Protein AF-A0A1Q4YK91-F1 (afdb_monomer_lite)

Sequence (167 aa):
MMSTATQVARPQVQPAEEFTHRPLYDVPNDYQQAARVFTVAVAGPGRAEGDPVEWFTVAEHNSARAWAKVLAWYMVETETVDAIVIGSRSFEGAPGKGLGFVHDLRAEYARQKALDDLADQAAELVDTFHADTTDLADQSQEHAAALADASYSAWPLVLQAAANDGS

Foldseek 3Di:
DDDDDDDDDDDPDDPDPPPPPDFPDPDVPLVPDFWFKKKWWKDFDCVVVVDDIAIEIETGSGDVCVQVVVLVVVCVVVVHPGMDIPPVPMDTDDDDPPDDDYHYCHLVVVLVVLLVVLVVVLVVLVVVLCVQCVPPDCPDPSNVVSVVVSCVVNVVSVVSNVVSVPD

Radius of gyration: 24.78 Å; chains: 1; bounding box: 55×62×66 Å

Structure (mmCIF, N/CA/C/O backbone):
data_AF-A0A1Q4YK91-F1
#
_entry.id   AF-A0A1Q4YK91-F1
#
loop_
_atom_site.group_PDB
_atom_site.id
_atom_site.type_symbol
_atom_site.label_atom_id
_atom_site.label_alt_id
_atom_site.label_comp_id
_atom_site.label_asym_id
_atom_site.label_entity_id
_atom_site.label_seq_id
_atom_site.pdbx_PDB_ins_code
_atom_site.Cartn_x
_atom_site.Cartn_y
_atom_site.Cartn_z
_atom_site.occupancy
_atom_site.B_iso_or_equiv
_atom_site.auth_seq_id
_atom_site.auth_comp_id
_atom_site.auth_asym_id
_atom_site.auth_atom_id
_atom_site.pdbx_PDB_model_num
ATOM 1 N N . MET A 1 1 ? 34.192 44.151 27.546 1.00 43.31 1 MET A N 1
ATOM 2 C CA . MET A 1 1 ? 33.173 43.464 28.367 1.00 43.31 1 MET A CA 1
ATOM 3 C C . MET A 1 1 ? 32.410 42.529 27.442 1.00 43.31 1 MET A C 1
ATOM 5 O O . MET A 1 1 ? 31.623 43.015 26.645 1.00 43.31 1 MET A O 1
ATOM 9 N N . MET A 1 2 ? 32.734 41.233 27.438 1.00 39.53 2 MET A N 1
ATOM 10 C CA . MET A 1 2 ? 32.056 40.249 26.586 1.00 39.53 2 MET A CA 1
ATOM 11 C C . MET A 1 2 ? 30.898 39.619 27.360 1.00 39.53 2 MET A C 1
ATOM 13 O O . MET A 1 2 ? 31.092 39.112 28.460 1.00 39.53 2 MET A O 1
ATOM 17 N N . SER A 1 3 ? 29.701 39.727 26.786 1.00 49.09 3 SER A N 1
ATOM 18 C CA . SER A 1 3 ? 28.447 39.198 27.312 1.00 49.09 3 SER A CA 1
ATOM 19 C C . SER A 1 3 ? 28.324 37.723 26.923 1.00 49.09 3 SER A C 1
ATOM 21 O O . SER A 1 3 ? 28.360 37.388 25.741 1.00 49.09 3 SER A O 1
ATOM 23 N N . THR A 1 4 ? 28.234 36.838 27.911 1.00 48.62 4 THR A N 1
ATOM 24 C CA . THR A 1 4 ? 27.983 35.407 27.721 1.00 48.62 4 THR A CA 1
ATOM 25 C C . THR A 1 4 ? 26.482 35.169 27.593 1.00 48.62 4 THR A C 1
ATOM 27 O O . THR A 1 4 ? 25.731 35.329 28.552 1.00 48.62 4 THR A O 1
ATOM 30 N N . ALA A 1 5 ? 26.042 34.780 26.396 1.00 51.38 5 ALA A N 1
ATOM 31 C CA . ALA A 1 5 ? 24.680 34.325 26.156 1.00 51.38 5 ALA A CA 1
ATOM 32 C C . ALA A 1 5 ? 24.427 33.011 26.913 1.00 51.38 5 ALA A C 1
ATOM 34 O O . ALA A 1 5 ? 25.135 32.022 26.723 1.00 51.38 5 ALA A O 1
ATOM 35 N N . THR A 1 6 ? 23.417 33.002 27.780 1.00 54.66 6 THR A N 1
ATOM 36 C CA . THR A 1 6 ? 22.939 31.799 28.464 1.00 54.66 6 THR A CA 1
ATOM 37 C C . THR A 1 6 ? 22.242 30.896 27.449 1.00 54.66 6 THR A C 1
ATOM 39 O O . THR A 1 6 ? 21.162 31.214 26.955 1.00 54.66 6 THR A O 1
ATOM 42 N N . GLN A 1 7 ? 22.868 29.769 27.117 1.00 49.72 7 GLN A N 1
ATOM 43 C CA . GLN A 1 7 ? 22.272 28.735 26.281 1.00 49.72 7 GLN A CA 1
ATOM 44 C C . GLN A 1 7 ? 21.155 28.040 27.073 1.00 49.72 7 GLN A C 1
ATOM 46 O O . GLN A 1 7 ? 21.416 27.326 28.039 1.00 49.72 7 GLN A O 1
ATOM 51 N N . VAL A 1 8 ? 19.903 28.274 26.681 1.00 48.88 8 VAL A N 1
ATOM 52 C CA . VAL A 1 8 ? 18.739 27.578 27.241 1.00 48.88 8 VAL A CA 1
ATOM 53 C C . VAL A 1 8 ? 18.781 26.129 26.753 1.00 48.88 8 VAL A C 1
ATOM 55 O O . VAL A 1 8 ? 18.693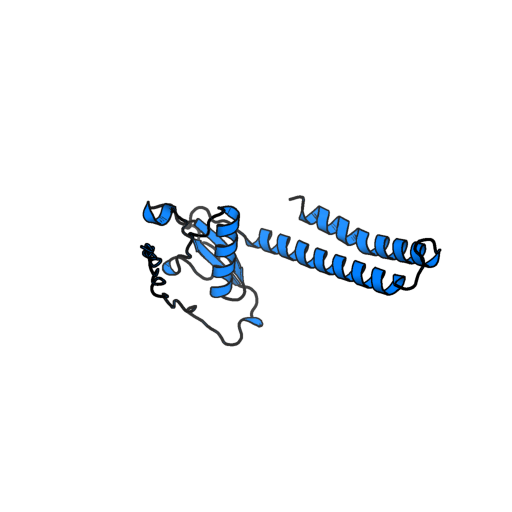 25.867 25.552 1.00 48.88 8 VAL A O 1
ATOM 58 N N . ALA A 1 9 ? 18.971 25.185 27.674 1.00 48.69 9 ALA A N 1
ATOM 59 C CA . ALA A 1 9 ? 18.934 23.760 27.367 1.00 48.69 9 ALA A CA 1
ATOM 60 C C . ALA A 1 9 ? 17.526 23.368 26.886 1.00 48.69 9 ALA A C 1
ATOM 62 O O . ALA A 1 9 ? 16.530 23.731 27.514 1.00 48.69 9 ALA A O 1
ATOM 63 N N . ARG A 1 10 ? 17.436 22.634 25.767 1.00 42.47 10 ARG A N 1
ATOM 64 C CA . ARG A 1 10 ? 16.159 22.076 25.295 1.00 42.47 10 ARG A CA 1
ATOM 65 C C . ARG A 1 10 ? 15.603 21.129 26.367 1.00 42.47 10 ARG A C 1
ATOM 67 O O . ARG A 1 10 ? 16.383 20.335 26.898 1.00 42.47 10 ARG A O 1
ATOM 74 N N . PRO A 1 11 ? 14.297 21.175 26.676 1.00 47.03 11 PRO A N 1
ATOM 75 C CA . PRO A 1 11 ? 13.694 20.215 27.588 1.00 47.03 11 PRO A CA 1
ATOM 76 C C . PRO A 1 11 ? 13.898 18.803 27.032 1.00 47.03 11 PRO A C 1
ATOM 78 O O . PRO A 1 11 ? 13.542 18.518 25.888 1.00 47.03 11 PRO A O 1
ATOM 81 N N . GLN A 1 12 ? 14.520 17.935 27.830 1.00 50.06 12 GLN A N 1
ATOM 82 C CA . GLN A 1 12 ? 14.598 16.514 27.521 1.00 50.06 12 GLN A CA 1
ATOM 83 C C . GLN A 1 12 ? 13.190 15.938 27.656 1.00 50.06 12 GLN A C 1
ATOM 85 O O . GLN A 1 12 ? 12.685 15.768 28.764 1.00 50.06 12 GLN A O 1
ATOM 90 N N . VAL A 1 13 ? 12.545 15.681 26.522 1.00 52.38 13 VAL A N 1
ATOM 91 C CA . VAL A 1 13 ? 11.329 14.872 26.476 1.00 52.38 13 VAL A CA 1
ATOM 92 C C . VAL A 1 13 ? 11.758 13.455 26.841 1.00 52.38 13 VAL A C 1
ATOM 94 O O . VAL A 1 13 ? 12.461 12.807 26.068 1.00 52.38 13 VAL A O 1
ATOM 97 N N . GLN A 1 14 ? 11.408 12.997 28.045 1.00 40.56 14 GLN A N 1
ATOM 98 C CA . GLN A 1 14 ? 11.493 11.572 28.351 1.00 40.56 14 GLN A CA 1
ATOM 99 C C . GLN A 1 14 ? 10.545 10.858 27.382 1.00 40.56 14 GLN A C 1
ATOM 101 O O . GLN A 1 14 ? 9.366 11.223 27.342 1.00 40.56 14 GLN A O 1
ATOM 106 N N . PRO A 1 15 ? 11.025 9.899 26.569 1.00 43.44 15 PRO A N 1
ATOM 107 C CA . PRO A 1 15 ? 10.115 9.064 25.804 1.00 43.44 15 PRO A CA 1
ATOM 108 C C . PRO A 1 15 ? 9.167 8.393 26.799 1.00 43.44 15 PRO A C 1
ATOM 110 O O . PRO A 1 15 ? 9.612 7.900 27.839 1.00 43.44 15 PRO A O 1
ATOM 113 N N . ALA A 1 16 ? 7.864 8.454 26.514 1.00 51.91 16 ALA A N 1
ATOM 114 C CA . ALA A 1 16 ? 6.856 7.766 27.308 1.00 51.91 16 ALA A CA 1
ATOM 115 C C . ALA A 1 16 ? 7.288 6.307 27.497 1.00 51.91 16 ALA A C 1
ATOM 117 O O . ALA A 1 16 ? 7.809 5.710 26.552 1.00 51.91 16 ALA A O 1
ATOM 118 N N . GLU A 1 17 ? 7.116 5.774 28.712 1.00 43.59 17 GLU A N 1
ATOM 119 C CA . GLU A 1 17 ? 7.431 4.381 29.026 1.00 43.59 17 GLU A CA 1
ATOM 120 C C . GLU A 1 17 ? 6.912 3.485 27.904 1.00 43.59 17 GLU A C 1
ATOM 122 O O . GLU A 1 17 ? 5.720 3.468 27.589 1.00 43.59 17 GLU A O 1
ATOM 127 N N . GLU A 1 18 ? 7.850 2.804 27.253 1.00 45.22 18 GLU A N 1
ATOM 128 C CA . GLU A 1 18 ? 7.591 1.908 26.146 1.00 45.22 18 GLU A CA 1
ATOM 129 C C . GLU A 1 18 ? 6.756 0.755 26.709 1.00 45.22 18 GLU A C 1
ATOM 131 O O . GLU A 1 18 ? 7.277 -0.199 27.294 1.00 45.22 18 GLU A O 1
ATOM 136 N N . PHE A 1 19 ? 5.429 0.876 26.613 1.00 43.56 19 PHE A N 1
ATOM 137 C CA . PHE A 1 19 ? 4.521 -0.228 26.864 1.00 43.56 19 PHE A CA 1
ATOM 138 C C . PHE A 1 19 ? 4.881 -1.304 25.848 1.00 43.56 19 PHE A C 1
ATOM 140 O O . PHE A 1 19 ? 4.448 -1.285 24.696 1.00 43.56 19 PHE A O 1
ATOM 147 N N . THR A 1 20 ? 5.727 -2.230 26.287 1.00 43.78 20 THR A N 1
ATOM 148 C CA . THR A 1 20 ? 6.176 -3.412 25.560 1.00 43.78 20 THR A CA 1
ATOM 149 C C . THR A 1 20 ? 5.010 -4.388 25.450 1.00 43.78 20 THR A C 1
ATOM 151 O O . THR A 1 20 ? 5.036 -5.511 25.947 1.00 43.78 20 THR A O 1
ATOM 154 N N . HIS A 1 21 ? 3.952 -3.969 24.760 1.00 47.22 21 HIS A N 1
ATOM 155 C CA . HIS A 1 21 ? 2.945 -4.851 24.202 1.00 47.22 21 HIS A CA 1
ATOM 156 C C . HIS A 1 21 ? 3.585 -5.572 23.019 1.00 47.22 21 HIS A C 1
ATOM 158 O O . HIS A 1 21 ? 3.277 -5.310 21.857 1.00 47.22 21 HIS A O 1
ATOM 164 N N . ARG A 1 22 ? 4.520 -6.483 23.321 1.00 45.75 22 ARG A N 1
ATOM 165 C CA . ARG A 1 22 ? 4.892 -7.514 22.359 1.00 45.75 22 ARG A CA 1
ATOM 166 C C . ARG A 1 22 ? 3.590 -8.184 21.905 1.00 45.75 22 ARG A C 1
ATOM 168 O O . ARG A 1 22 ? 2.737 -8.445 22.762 1.00 45.75 22 ARG A O 1
ATOM 175 N N . PRO A 1 23 ? 3.409 -8.433 20.598 1.00 52.16 23 PRO A N 1
ATOM 176 C CA . PRO A 1 23 ? 2.288 -9.223 20.115 1.00 52.16 23 PRO A CA 1
ATOM 177 C C . PRO A 1 23 ? 2.158 -10.485 20.970 1.00 52.16 23 PRO A C 1
ATOM 179 O O . PRO A 1 23 ? 3.165 -11.123 21.277 1.00 52.16 23 PRO A O 1
ATOM 182 N N . LEU A 1 24 ? 0.932 -10.828 21.379 1.00 54.19 24 LEU A N 1
ATOM 183 C CA . LEU A 1 24 ? 0.671 -11.954 22.289 1.00 54.19 24 LEU A CA 1
ATOM 184 C C . LEU A 1 24 ? 1.214 -13.293 21.743 1.00 54.19 24 LEU A C 1
ATOM 186 O O . LEU A 1 24 ? 1.405 -14.241 22.502 1.00 54.19 24 LEU A O 1
ATOM 190 N N . TYR A 1 25 ? 1.495 -13.345 20.439 1.00 49.25 25 TYR A N 1
ATOM 191 C CA . TYR A 1 25 ? 2.122 -14.457 19.747 1.00 49.25 25 TYR A CA 1
ATOM 192 C C . TYR A 1 25 ? 3.216 -13.919 18.820 1.00 49.25 25 TYR A C 1
ATOM 194 O O . TYR A 1 25 ? 2.919 -13.298 17.805 1.00 49.25 25 TYR A O 1
ATOM 202 N N . ASP A 1 26 ? 4.475 -14.154 19.181 1.00 50.00 26 ASP A N 1
ATOM 203 C CA . ASP A 1 26 ? 5.616 -14.035 18.271 1.00 50.00 26 ASP A CA 1
ATOM 204 C C . ASP A 1 26 ? 5.980 -15.466 17.862 1.00 50.00 26 ASP A C 1
ATOM 206 O O . ASP A 1 26 ? 6.753 -16.159 18.533 1.00 50.00 26 ASP A O 1
ATOM 210 N N . VAL A 1 27 ? 5.264 -15.995 16.863 1.00 56.28 27 VAL A N 1
ATOM 211 C CA . VAL A 1 27 ? 5.474 -17.374 16.413 1.00 56.28 27 VAL A CA 1
ATOM 212 C C . VAL A 1 27 ? 6.682 -17.361 15.471 1.00 56.28 27 VAL A C 1
ATOM 214 O O . VAL A 1 27 ? 6.659 -16.606 14.499 1.00 56.28 27 VAL A O 1
ATOM 217 N N . PRO A 1 28 ? 7.714 -18.204 15.677 1.00 54.12 28 PRO A N 1
ATOM 218 C CA . PRO A 1 28 ? 9.003 -18.108 14.973 1.00 54.12 28 PRO A CA 1
ATOM 219 C C . PRO A 1 28 ? 8.975 -18.196 13.433 1.00 54.12 28 PRO A C 1
ATOM 221 O O . PRO A 1 28 ? 10.026 -18.114 12.811 1.00 54.12 28 PRO A O 1
ATOM 224 N N . ASN A 1 29 ? 7.807 -18.393 12.810 1.00 54.22 29 ASN A N 1
ATOM 225 C CA . ASN A 1 29 ? 7.633 -18.651 11.379 1.00 54.22 29 ASN A CA 1
ATOM 226 C C . ASN A 1 29 ? 6.454 -17.886 10.739 1.00 54.22 29 ASN A C 1
ATOM 228 O O . ASN A 1 29 ? 5.885 -18.350 9.751 1.00 54.22 29 ASN A O 1
ATOM 232 N N . ASP A 1 30 ? 6.071 -16.714 11.25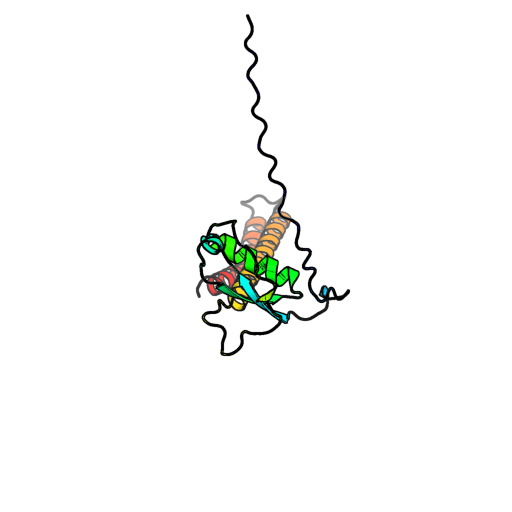5 1.00 52.69 30 ASP A N 1
ATOM 233 C CA . ASP A 1 30 ? 4.943 -15.939 10.695 1.00 52.69 30 ASP A CA 1
ATOM 234 C C . ASP A 1 30 ? 5.114 -15.551 9.211 1.00 52.69 30 ASP A C 1
ATOM 236 O O . ASP A 1 30 ? 4.124 -15.395 8.501 1.00 52.69 30 ASP A O 1
ATOM 240 N N . TYR A 1 31 ? 6.347 -15.477 8.696 1.00 49.56 31 TYR A N 1
ATOM 241 C CA . TYR A 1 31 ? 6.621 -15.184 7.280 1.00 49.56 31 TYR A CA 1
ATOM 242 C C . TYR A 1 31 ? 6.106 -16.251 6.300 1.00 49.56 31 TYR A C 1
ATOM 244 O O . TYR A 1 31 ? 5.890 -15.940 5.133 1.00 49.56 31 TYR A O 1
ATOM 252 N N . GLN A 1 32 ? 5.914 -17.498 6.748 1.00 52.44 32 GLN A N 1
ATOM 253 C CA . GLN A 1 32 ? 5.348 -18.576 5.923 1.00 52.44 32 GLN A CA 1
ATOM 254 C C . GLN A 1 32 ? 3.835 -18.747 6.122 1.00 52.44 32 GLN A C 1
ATOM 256 O O . GLN A 1 32 ? 3.216 -19.581 5.461 1.00 52.44 32 GLN A O 1
ATOM 261 N N . GLN A 1 33 ? 3.229 -17.992 7.041 1.00 65.69 33 GLN A N 1
ATOM 262 C CA . GLN A 1 33 ? 1.802 -18.092 7.321 1.00 65.69 33 GLN A CA 1
ATOM 263 C C . GLN A 1 33 ? 1.012 -17.218 6.350 1.00 65.69 33 GLN A C 1
ATOM 265 O O . GLN A 1 33 ? 1.439 -16.122 5.991 1.00 65.69 33 GLN A O 1
ATOM 270 N N . ALA A 1 34 ? -0.154 -17.703 5.920 1.00 79.38 34 ALA A N 1
ATOM 271 C CA . ALA A 1 34 ? -1.071 -16.914 5.107 1.00 79.38 34 ALA A CA 1
ATOM 272 C C . ALA A 1 34 ? -1.449 -15.611 5.834 1.00 79.38 34 ALA A C 1
ATOM 274 O O . ALA A 1 34 ? -1.537 -15.584 7.065 1.00 79.38 34 ALA A O 1
ATOM 275 N N . ALA A 1 35 ? -1.686 -14.540 5.072 1.00 87.56 35 ALA A N 1
ATOM 276 C CA . ALA A 1 35 ? -2.187 -13.295 5.640 1.00 87.56 35 ALA A CA 1
ATOM 277 C C . ALA A 1 35 ? -3.522 -13.549 6.362 1.00 87.56 35 ALA A C 1
ATOM 279 O O . ALA A 1 35 ? -4.428 -14.197 5.832 1.00 87.56 35 ALA A O 1
ATOM 280 N N . ARG A 1 36 ? -3.626 -13.038 7.585 1.00 91.44 36 ARG A N 1
ATOM 281 C CA . ARG A 1 36 ? -4.792 -13.120 8.463 1.00 91.44 36 ARG A CA 1
ATOM 282 C C . ARG A 1 36 ? -5.444 -11.751 8.558 1.00 91.44 36 ARG A C 1
ATOM 284 O O . ARG A 1 36 ? -4.792 -10.725 8.378 1.00 91.44 36 ARG A O 1
ATOM 291 N N . VAL A 1 37 ? -6.745 -11.733 8.821 1.00 94.56 37 VAL A N 1
ATOM 292 C CA . VAL A 1 37 ? -7.483 -10.480 9.004 1.00 94.56 37 VAL A CA 1
ATOM 293 C C . VAL A 1 37 ? -7.250 -9.974 10.421 1.00 94.56 37 VAL A C 1
ATOM 295 O O . VAL A 1 37 ? -7.352 -10.745 11.369 1.00 94.56 37 VAL A O 1
ATOM 298 N N . PHE A 1 38 ? -6.990 -8.681 10.565 1.00 95.12 38 PHE A N 1
ATOM 299 C CA . PHE A 1 38 ? -6.888 -7.988 11.841 1.00 95.12 38 PHE A CA 1
ATOM 300 C C . PHE A 1 38 ? -7.839 -6.800 11.855 1.00 95.12 38 PHE A C 1
ATOM 302 O O . PHE A 1 38 ? -7.933 -6.067 10.870 1.00 95.12 38 PHE A O 1
ATOM 309 N N . THR A 1 39 ? -8.494 -6.598 12.993 1.00 96.38 39 THR A N 1
ATOM 310 C CA . THR A 1 39 ? -9.249 -5.387 13.301 1.00 96.38 39 THR A CA 1
ATOM 311 C C . THR A 1 39 ? -8.428 -4.552 14.279 1.00 96.38 39 THR A C 1
ATOM 313 O O . THR A 1 39 ? -8.103 -5.004 15.380 1.00 96.38 39 THR A O 1
ATOM 316 N N . VAL A 1 40 ? -8.065 -3.338 13.877 1.00 95.94 40 VAL A N 1
ATOM 317 C CA . VAL A 1 40 ? -7.171 -2.443 14.616 1.00 95.94 40 VAL A CA 1
ATOM 318 C C . VAL A 1 40 ? -7.928 -1.184 15.015 1.00 95.94 40 VAL A C 1
ATOM 320 O O . VAL A 1 40 ? -8.599 -0.566 14.193 1.00 95.94 40 VAL A O 1
ATOM 323 N N . ALA A 1 41 ? -7.816 -0.816 16.286 1.00 94.81 41 ALA A N 1
ATOM 324 C CA . ALA A 1 41 ? -8.381 0.403 16.848 1.00 94.81 41 ALA A CA 1
ATOM 325 C C . ALA A 1 41 ? -7.313 1.498 16.903 1.00 94.81 41 ALA A C 1
ATOM 327 O O . ALA A 1 41 ? -6.260 1.275 17.505 1.00 94.81 41 ALA A O 1
ATOM 328 N N . VAL A 1 42 ? -7.593 2.678 16.356 1.00 94.44 42 VAL A N 1
ATOM 329 C CA . VAL A 1 42 ? -6.699 3.845 16.402 1.00 94.44 42 VAL A CA 1
ATOM 330 C C . VAL A 1 42 ? -7.400 5.017 17.075 1.00 94.44 42 VAL A C 1
ATOM 332 O O . VAL A 1 42 ? -8.604 5.212 16.920 1.00 94.44 42 VAL A O 1
ATOM 335 N N . ALA A 1 43 ? -6.641 5.789 17.847 1.00 93.38 43 ALA A N 1
ATOM 336 C CA . ALA A 1 43 ? -7.074 7.079 18.362 1.00 93.38 43 ALA A CA 1
ATOM 337 C C . ALA A 1 43 ? -6.067 8.165 17.978 1.00 93.38 43 ALA A C 1
ATOM 339 O O . ALA A 1 43 ? -4.864 8.001 18.198 1.00 93.38 43 ALA A O 1
ATOM 340 N N . GLY A 1 44 ? -6.580 9.257 17.415 1.00 89.88 44 GLY A N 1
ATOM 341 C CA . GLY A 1 44 ? -5.804 10.408 16.963 1.00 89.88 44 GLY A CA 1
ATOM 342 C C . GLY A 1 44 ? -5.537 11.461 18.051 1.00 89.88 44 GLY A C 1
ATOM 343 O O . GLY A 1 44 ? -5.567 11.156 19.253 1.00 89.88 44 GLY A O 1
ATOM 344 N N . PRO A 1 45 ? -5.286 12.722 17.654 1.00 86.31 45 PRO A N 1
ATOM 345 C CA . PRO A 1 45 ? -4.891 13.793 18.569 1.00 86.31 45 PRO A CA 1
ATOM 346 C C . PRO A 1 45 ? -5.957 14.155 19.608 1.00 86.31 45 PRO A C 1
ATOM 348 O O . PRO A 1 45 ? -5.643 14.334 20.785 1.00 86.31 45 PRO A O 1
ATOM 351 N N . GLY A 1 46 ? -7.237 14.174 19.228 1.00 83.12 46 GLY A N 1
ATOM 352 C CA . GLY A 1 46 ? -8.322 14.514 20.154 1.00 83.12 46 GLY A CA 1
ATOM 353 C C . GLY A 1 46 ? -8.683 13.400 21.140 1.00 83.12 46 GLY A C 1
ATOM 354 O O . GLY A 1 46 ? -9.639 13.521 21.902 1.00 83.12 46 GLY A O 1
ATOM 355 N N . ARG A 1 47 ? -7.885 12.324 21.230 1.00 80.50 47 ARG A N 1
ATOM 356 C CA . ARG A 1 47 ? -8.041 11.288 22.269 1.00 80.50 47 ARG A CA 1
ATOM 357 C C . ARG A 1 47 ? -8.013 11.856 23.693 1.00 80.50 47 ARG A C 1
ATOM 359 O O . ARG A 1 47 ? -8.631 11.284 24.585 1.00 80.50 47 ARG A O 1
ATOM 366 N N . ALA A 1 48 ? -7.308 12.972 23.907 1.00 74.62 48 ALA A N 1
ATOM 367 C CA . ALA A 1 48 ? -7.285 13.684 25.188 1.00 74.62 48 ALA A CA 1
ATOM 368 C C . ALA A 1 48 ? -8.630 14.363 25.511 1.00 74.62 48 ALA A C 1
ATOM 370 O O . ALA A 1 48 ? -8.952 14.572 26.679 1.00 74.62 48 ALA A O 1
ATOM 371 N N . GLU A 1 49 ? -9.417 14.666 24.481 1.00 80.25 49 GLU A N 1
ATOM 372 C CA . GLU A 1 49 ? -10.722 15.331 24.548 1.00 80.25 49 GLU A CA 1
ATOM 373 C C . GLU A 1 49 ? -11.889 14.330 24.453 1.00 80.25 49 GLU A C 1
ATOM 375 O O . GLU A 1 49 ? -13.053 14.707 24.570 1.00 80.25 49 GLU A O 1
ATOM 380 N N . GLY A 1 50 ? -11.576 13.035 24.326 1.00 75.19 50 GLY A N 1
ATOM 381 C CA . GLY A 1 50 ? -12.555 11.955 24.244 1.00 75.19 50 GLY A CA 1
ATOM 382 C C . GLY A 1 50 ? -12.992 11.605 22.822 1.00 75.19 50 GLY A C 1
ATOM 383 O O . GLY A 1 50 ? -14.037 10.966 22.679 1.00 75.19 50 GLY A O 1
ATOM 384 N N . ASP A 1 51 ? -12.218 11.990 21.799 1.00 74.31 51 ASP A N 1
ATOM 385 C CA . ASP A 1 51 ? -12.529 11.658 20.407 1.00 74.31 51 ASP A CA 1
ATOM 386 C C . ASP A 1 51 ? -12.758 10.156 20.194 1.00 74.31 51 ASP A C 1
ATOM 388 O O . ASP A 1 51 ? -12.148 9.306 20.864 1.00 74.31 51 ASP A O 1
ATOM 392 N N . PRO A 1 52 ? -13.664 9.811 19.261 1.00 78.81 52 PRO A N 1
ATOM 393 C CA . PRO A 1 52 ? -14.020 8.434 19.005 1.00 78.81 52 PRO A CA 1
ATOM 394 C C . PRO A 1 52 ? -12.828 7.646 18.461 1.00 78.81 52 PRO A C 1
ATOM 396 O O . PRO A 1 52 ? -12.008 8.127 17.688 1.00 78.81 52 PRO A O 1
ATOM 399 N N . VAL A 1 53 ? -12.773 6.383 18.871 1.00 89.12 53 VAL A N 1
ATOM 400 C CA . VAL A 1 53 ? -11.829 5.404 18.335 1.00 89.12 53 VAL A CA 1
ATOM 401 C C . VAL A 1 53 ? -12.289 4.993 16.948 1.00 89.12 53 VAL A C 1
ATOM 403 O O . VAL A 1 53 ? -13.426 4.539 16.787 1.00 89.12 53 VAL A O 1
ATOM 406 N N . GLU A 1 54 ? -11.385 5.095 15.987 1.00 93.06 54 GLU A N 1
ATOM 407 C CA . GLU A 1 54 ? -11.599 4.638 14.623 1.00 93.06 54 GLU A CA 1
ATOM 408 C C . GLU A 1 54 ? -11.116 3.198 14.469 1.00 93.06 54 GLU A C 1
ATOM 410 O O . GLU A 1 54 ? -10.162 2.752 15.114 1.00 93.06 54 GLU A O 1
ATOM 415 N N . TRP A 1 55 ? -11.820 2.444 13.634 1.00 94.88 55 TRP A N 1
ATOM 416 C CA . TRP A 1 55 ? -11.612 1.013 13.476 1.00 94.88 55 TRP A CA 1
ATOM 417 C C . TRP A 1 55 ? -11.229 0.704 12.044 1.00 94.88 55 TRP A C 1
ATOM 419 O O . TRP A 1 55 ? -11.923 1.109 11.118 1.00 94.88 55 TRP A O 1
ATOM 429 N N . PHE A 1 56 ? -10.175 -0.083 11.871 1.00 96.06 56 PHE A N 1
ATOM 430 C CA . PHE A 1 56 ? -9.641 -0.445 10.568 1.00 96.06 56 PHE A CA 1
ATOM 431 C C . PHE A 1 56 ? -9.530 -1.957 10.443 1.00 96.06 56 PHE A C 1
ATOM 433 O O . PHE A 1 56 ? -9.160 -2.641 11.396 1.00 96.06 56 PHE A O 1
ATOM 440 N N . THR A 1 57 ? -9.820 -2.486 9.259 1.00 96.69 57 THR A N 1
ATOM 441 C CA . THR A 1 57 ? -9.595 -3.893 8.920 1.00 96.69 57 THR A CA 1
ATOM 442 C C . THR A 1 57 ? -8.460 -3.999 7.914 1.00 96.69 57 THR A C 1
ATOM 444 O O . THR A 1 57 ? -8.477 -3.334 6.882 1.00 96.69 57 THR A O 1
ATOM 447 N N . VAL A 1 58 ? -7.479 -4.857 8.193 1.00 96.38 58 VAL A N 1
ATOM 448 C CA . VAL A 1 58 ? -6.325 -5.100 7.316 1.00 96.38 58 VAL A CA 1
ATOM 449 C C . VAL A 1 58 ? -6.002 -6.592 7.253 1.00 96.38 58 VAL A C 1
ATOM 451 O O . VAL A 1 58 ? -6.378 -7.352 8.144 1.00 96.38 58 VAL A O 1
ATOM 454 N N . ALA A 1 59 ? -5.328 -7.029 6.189 1.00 94.88 59 ALA A N 1
ATOM 455 C CA . ALA A 1 59 ? -4.790 -8.380 6.074 1.00 94.88 59 ALA A CA 1
ATOM 456 C C . ALA A 1 59 ? -3.267 -8.337 6.236 1.00 94.88 59 ALA A C 1
ATOM 458 O O . ALA A 1 59 ? -2.598 -7.649 5.468 1.00 94.88 59 ALA A O 1
ATOM 459 N N . GLU A 1 60 ? -2.733 -9.051 7.225 1.00 92.81 60 GLU A N 1
ATOM 460 C CA . GLU A 1 60 ? -1.300 -9.076 7.533 1.00 92.81 60 GLU A CA 1
ATOM 461 C C . GLU A 1 60 ? -0.850 -10.416 8.116 1.00 92.81 60 GLU A C 1
ATOM 463 O O . GLU A 1 60 ? -1.657 -11.277 8.455 1.00 92.81 60 GLU A O 1
ATOM 468 N N . HIS A 1 61 ? 0.460 -10.618 8.223 1.00 90.06 61 HIS A N 1
ATOM 469 C CA . HIS A 1 61 ? 1.010 -11.872 8.752 1.00 90.06 61 HIS A CA 1
ATOM 470 C C . HIS A 1 61 ? 1.013 -11.931 10.284 1.00 90.06 61 HIS A C 1
ATOM 472 O O . HIS A 1 61 ? 0.968 -13.026 10.842 1.00 90.06 61 HIS A O 1
ATOM 478 N N . ASN A 1 62 ? 1.050 -10.771 10.951 1.00 88.44 62 ASN A N 1
ATOM 479 C CA . ASN A 1 62 ? 1.054 -10.652 12.408 1.00 88.44 62 ASN A CA 1
ATOM 480 C C . ASN A 1 62 ? 0.509 -9.295 12.887 1.00 88.44 62 ASN A C 1
ATOM 482 O O . ASN A 1 62 ? 0.379 -8.346 12.108 1.00 88.44 62 ASN A O 1
ATOM 486 N N . SER A 1 63 ? 0.238 -9.194 14.192 1.00 92.12 63 SER A N 1
ATOM 487 C CA . SER A 1 63 ? -0.350 -7.995 14.799 1.00 92.12 63 SER A CA 1
ATOM 488 C C . SER A 1 63 ? 0.548 -6.764 14.694 1.00 92.12 63 SER A C 1
ATOM 490 O O . SER A 1 63 ? 0.044 -5.678 14.439 1.00 92.12 63 SER A O 1
ATOM 492 N N . ALA A 1 64 ? 1.868 -6.910 14.856 1.00 90.81 64 ALA A N 1
ATOM 493 C CA . ALA A 1 64 ? 2.795 -5.776 14.788 1.00 90.81 64 ALA A CA 1
ATOM 494 C C . ALA A 1 64 ? 2.764 -5.101 13.408 1.00 90.81 64 ALA A C 1
ATOM 496 O O . ALA A 1 64 ? 2.710 -3.876 13.315 1.00 90.81 64 ALA A O 1
ATOM 497 N N . ARG A 1 65 ? 2.728 -5.900 12.336 1.00 91.44 65 ARG A N 1
ATOM 498 C CA . ARG A 1 65 ? 2.576 -5.406 10.964 1.00 91.44 65 ARG A CA 1
ATOM 499 C C . ARG A 1 65 ? 1.208 -4.790 10.733 1.00 91.44 65 ARG A C 1
ATOM 501 O O . ARG A 1 65 ? 1.140 -3.703 10.172 1.00 91.44 65 ARG A O 1
ATOM 508 N N . ALA A 1 66 ? 0.141 -5.436 11.206 1.00 93.12 66 ALA A N 1
ATOM 509 C CA . ALA A 1 66 ? -1.211 -4.890 11.104 1.00 93.12 66 ALA A CA 1
ATOM 510 C C . ALA A 1 66 ? -1.311 -3.506 11.765 1.00 93.12 66 ALA A C 1
ATOM 512 O O . ALA A 1 66 ? -1.853 -2.574 11.176 1.00 93.12 66 ALA A O 1
ATOM 513 N N . TRP A 1 67 ? -0.741 -3.359 12.963 1.00 95.56 67 TRP A N 1
ATOM 514 C CA . TRP A 1 67 ? -0.719 -2.107 13.716 1.00 95.56 67 TRP A CA 1
ATOM 515 C C . TRP A 1 67 ? 0.094 -1.031 13.010 1.00 95.56 67 TRP A C 1
ATOM 517 O O . TRP A 1 67 ? -0.417 0.065 12.813 1.00 95.56 67 TRP A O 1
ATOM 527 N N . ALA A 1 68 ? 1.324 -1.343 12.593 1.00 93.38 68 ALA A N 1
ATOM 528 C CA . ALA A 1 68 ? 2.177 -0.393 11.885 1.00 93.38 68 ALA A CA 1
ATOM 529 C C . ALA A 1 68 ? 1.519 0.101 10.590 1.00 93.38 68 ALA A C 1
ATOM 531 O O . ALA A 1 68 ? 1.520 1.294 10.307 1.00 93.38 68 ALA A O 1
ATOM 532 N N . LYS A 1 69 ? 0.904 -0.815 9.838 1.00 93.94 69 LYS A N 1
ATOM 533 C CA . LYS A 1 69 ? 0.237 -0.532 8.568 1.00 93.94 69 LYS A CA 1
ATOM 534 C C . LYS A 1 69 ? -0.992 0.359 8.741 1.00 93.94 69 LYS A C 1
ATOM 536 O O . LYS A 1 69 ? -1.126 1.367 8.057 1.00 93.94 69 LYS A O 1
ATOM 541 N N . VAL A 1 70 ? -1.872 0.032 9.684 1.00 95.44 70 VAL A N 1
ATOM 542 C CA . VAL A 1 70 ? -3.048 0.866 9.979 1.00 95.44 70 VAL A CA 1
ATOM 543 C C . VAL A 1 70 ? -2.636 2.231 10.534 1.00 95.44 70 VAL A C 1
ATOM 545 O O . VAL A 1 70 ? -3.211 3.244 10.149 1.00 95.44 70 VAL A O 1
ATOM 548 N N . LEU A 1 71 ? -1.630 2.278 11.408 1.00 93.88 71 LEU A N 1
ATOM 549 C CA . LEU A 1 71 ? -1.160 3.533 11.982 1.00 93.88 71 LEU A CA 1
ATOM 550 C C . LEU A 1 71 ? -0.551 4.450 10.913 1.00 93.88 71 LEU A C 1
ATOM 552 O O . LEU A 1 71 ? -0.863 5.634 10.888 1.00 93.88 71 LEU A O 1
ATOM 556 N N . ALA A 1 72 ? 0.259 3.902 10.002 1.00 92.62 72 ALA A N 1
ATOM 557 C CA . ALA A 1 72 ? 0.815 4.651 8.878 1.00 92.62 72 ALA A CA 1
ATOM 558 C C . ALA A 1 72 ? -0.284 5.216 7.967 1.00 92.62 72 ALA A C 1
ATOM 560 O O . ALA A 1 72 ? -0.227 6.390 7.611 1.00 92.62 72 ALA A O 1
ATOM 561 N N . TRP A 1 73 ? -1.304 4.409 7.651 1.00 93.81 73 TRP A N 1
ATOM 562 C CA . TRP A 1 73 ? -2.474 4.863 6.895 1.00 93.81 73 TRP A CA 1
ATOM 563 C C . TRP A 1 73 ? -3.153 6.053 7.573 1.00 93.81 73 TRP A C 1
ATOM 565 O O . TRP A 1 73 ? -3.307 7.107 6.965 1.00 93.81 73 TRP A O 1
ATOM 575 N N . TYR A 1 74 ? -3.487 5.900 8.858 1.00 93.50 74 TYR A N 1
ATOM 576 C CA . TYR A 1 74 ? -4.159 6.935 9.636 1.00 93.50 74 TYR A CA 1
ATOM 577 C C . TYR A 1 74 ? -3.375 8.247 9.650 1.00 93.50 74 TYR A C 1
ATOM 579 O O . TYR A 1 74 ? -3.940 9.317 9.439 1.00 93.50 74 TYR A O 1
ATOM 587 N N . MET A 1 75 ? -2.062 8.165 9.882 1.00 93.31 75 MET A N 1
ATOM 588 C CA . MET A 1 75 ? -1.190 9.336 9.952 1.00 93.31 75 MET A CA 1
ATOM 589 C C . MET A 1 75 ? -1.120 10.094 8.623 1.00 93.31 75 MET A C 1
ATOM 591 O O . MET A 1 75 ? -1.079 11.323 8.626 1.00 93.31 75 MET A O 1
ATOM 595 N N . VAL A 1 76 ? -1.122 9.376 7.496 1.00 91.62 76 VAL A N 1
ATOM 596 C CA . VAL A 1 76 ? -1.149 9.985 6.160 1.00 91.62 76 VAL A CA 1
ATOM 597 C C . VAL A 1 76 ? -2.517 10.604 5.877 1.00 91.62 76 VAL A C 1
ATOM 599 O O . VAL A 1 76 ? -2.574 11.759 5.473 1.00 91.62 76 VAL A O 1
ATOM 602 N N . GLU A 1 77 ? -3.607 9.876 6.127 1.00 91.56 77 GLU A N 1
ATOM 603 C CA . GLU A 1 77 ? -4.975 10.335 5.841 1.00 91.56 77 GLU A CA 1
ATOM 604 C C . GLU A 1 77 ? -5.364 11.576 6.658 1.00 91.56 77 GLU A C 1
ATOM 606 O O . GLU A 1 77 ? -6.040 12.471 6.156 1.00 91.56 77 GLU A O 1
ATOM 611 N N . THR A 1 78 ? -4.917 11.649 7.912 1.00 89.12 78 THR A N 1
ATOM 612 C CA . THR A 1 78 ? -5.252 12.746 8.835 1.00 89.12 78 THR A CA 1
ATOM 613 C C . THR A 1 78 ? -4.151 13.800 8.963 1.00 89.12 78 THR A C 1
ATOM 615 O O . THR A 1 78 ? -4.275 14.719 9.773 1.00 89.12 78 THR A O 1
ATOM 618 N N . GLU A 1 79 ? -3.070 13.670 8.184 1.00 91.62 79 GLU A N 1
ATOM 619 C CA . GLU A 1 79 ? -1.896 14.555 8.192 1.00 91.62 79 GLU A CA 1
ATOM 620 C C . GLU A 1 79 ? -1.324 14.813 9.604 1.00 91.62 79 GLU A C 1
ATOM 622 O O . GLU A 1 79 ? -0.813 15.893 9.914 1.00 91.62 79 GLU A O 1
ATOM 627 N N . THR A 1 80 ? -1.394 13.814 10.490 1.00 89.19 80 THR A N 1
ATOM 628 C CA . THR A 1 80 ? -0.927 13.919 11.877 1.00 89.19 80 THR A CA 1
ATOM 629 C C . THR A 1 80 ? -0.017 12.767 12.262 1.00 89.19 80 THR A C 1
ATOM 631 O O . THR A 1 80 ? -0.232 11.622 11.889 1.00 89.19 80 THR A O 1
ATOM 634 N N . VAL A 1 81 ? 0.993 13.058 13.077 1.00 89.19 81 VAL A N 1
ATOM 635 C CA . VAL A 1 81 ? 1.852 12.038 13.703 1.00 89.19 81 VAL A CA 1
ATOM 636 C C . VAL A 1 81 ? 1.386 11.673 15.112 1.00 89.19 81 VAL A C 1
ATOM 638 O O . VAL A 1 81 ? 1.944 10.776 15.738 1.00 89.19 81 VAL A O 1
ATOM 641 N N . ASP A 1 82 ? 0.382 12.379 15.635 1.00 90.75 82 ASP A N 1
ATOM 642 C CA . ASP A 1 82 ? -0.132 12.166 16.983 1.00 90.75 82 ASP A CA 1
ATOM 643 C C . ASP A 1 82 ? -1.308 11.179 16.971 1.00 90.75 82 ASP A C 1
ATOM 645 O O . ASP A 1 82 ? -2.470 11.541 17.144 1.00 90.75 82 ASP A O 1
ATOM 649 N N . ALA A 1 83 ? -0.984 9.910 16.729 1.00 90.69 83 ALA A N 1
ATOM 650 C CA . ALA A 1 83 ? -1.933 8.805 16.703 1.00 90.69 83 ALA A CA 1
ATOM 651 C C . ALA A 1 83 ? -1.359 7.578 17.418 1.00 90.69 83 ALA A C 1
ATOM 653 O O . ALA A 1 83 ? -0.149 7.342 17.407 1.00 90.69 83 ALA A O 1
ATOM 654 N N . ILE A 1 84 ? -2.231 6.778 18.035 1.00 92.94 84 ILE A N 1
ATOM 655 C CA . ILE A 1 84 ? -1.846 5.547 18.734 1.00 92.94 84 ILE A CA 1
ATOM 656 C C . ILE A 1 84 ? -2.802 4.400 18.423 1.00 92.94 84 ILE A C 1
ATOM 658 O O . ILE A 1 84 ? -4.010 4.589 18.282 1.00 92.94 84 ILE A O 1
ATOM 662 N N . VAL A 1 85 ? -2.266 3.182 18.401 1.00 94.12 85 VAL A N 1
ATOM 663 C CA . VAL A 1 85 ? -3.078 1.964 18.372 1.00 94.12 85 VAL A CA 1
ATOM 664 C C . VAL A 1 85 ? -3.552 1.630 19.784 1.00 94.12 85 VAL A C 1
ATOM 666 O O . VAL A 1 85 ? -2.758 1.550 20.723 1.00 94.12 85 VAL A O 1
ATOM 669 N N . ILE A 1 86 ? -4.847 1.366 19.941 1.00 93.19 86 ILE A N 1
ATOM 670 C CA . ILE A 1 86 ? -5.420 0.883 21.197 1.00 93.19 86 ILE A CA 1
ATOM 671 C C . ILE A 1 86 ? -5.363 -0.644 21.197 1.00 93.19 86 ILE A C 1
ATOM 673 O O . ILE A 1 86 ? -6.292 -1.333 20.763 1.00 93.19 86 ILE A O 1
ATOM 677 N N . GLY A 1 87 ? -4.255 -1.185 21.708 1.00 90.00 87 GLY A N 1
ATOM 678 C CA . GLY A 1 87 ? -4.001 -2.628 21.733 1.00 90.00 87 GLY A CA 1
ATOM 679 C C . GLY A 1 87 ? -5.098 -3.434 22.439 1.00 90.00 87 GLY A C 1
ATOM 680 O O . GLY A 1 87 ? -5.498 -4.477 21.939 1.00 90.00 87 GLY A O 1
ATOM 681 N N . SER A 1 88 ? -5.666 -2.920 23.537 1.00 90.31 88 SER A N 1
ATOM 682 C CA . SER A 1 88 ? -6.748 -3.585 24.291 1.00 90.31 88 SER A CA 1
ATOM 683 C C . SER A 1 88 ? -8.076 -3.695 23.535 1.00 90.31 88 SER A C 1
ATOM 685 O O . SER A 1 88 ? -8.956 -4.451 23.942 1.00 90.31 88 SER A O 1
ATOM 687 N N . ARG A 1 89 ? -8.233 -2.927 22.455 1.00 90.62 89 ARG A N 1
ATOM 688 C CA . ARG A 1 89 ? -9.406 -2.941 21.580 1.00 90.62 89 ARG A CA 1
ATOM 689 C C . ARG A 1 89 ? -9.143 -3.653 20.258 1.00 90.62 89 ARG A C 1
ATOM 691 O O . ARG A 1 89 ? -10.097 -4.044 19.603 1.00 90.62 89 ARG A O 1
ATOM 698 N N . SER A 1 90 ? -7.880 -3.836 19.885 1.00 93.06 90 SER A N 1
ATOM 699 C CA . SER A 1 90 ? -7.474 -4.469 18.630 1.00 93.06 90 SER A CA 1
ATOM 700 C C . SER A 1 90 ? -7.443 -5.993 18.766 1.00 93.06 90 SER A C 1
ATOM 702 O O . SER A 1 90 ? -7.080 -6.517 19.817 1.00 93.06 90 SER A O 1
ATOM 704 N N . PHE A 1 91 ? -7.798 -6.720 17.707 1.00 93.50 91 PHE A N 1
ATOM 705 C CA . PHE A 1 91 ? -7.853 -8.184 17.724 1.00 93.50 91 PHE A CA 1
ATOM 706 C C . PHE A 1 91 ? -7.625 -8.803 16.338 1.00 93.50 91 PHE A C 1
ATOM 708 O O . PHE A 1 91 ? -7.820 -8.166 15.303 1.00 93.50 91 PHE A O 1
ATOM 715 N N . GLU A 1 92 ? -7.215 -10.072 16.321 1.00 94.25 92 GLU A N 1
ATOM 716 C CA . GLU A 1 92 ? -7.196 -10.896 15.109 1.00 94.25 92 GLU A CA 1
ATOM 717 C C . GLU A 1 92 ? -8.627 -11.334 14.762 1.00 94.25 92 GLU A C 1
ATOM 719 O O . GLU A 1 92 ? -9.357 -11.843 15.613 1.00 94.25 92 GLU A O 1
ATOM 724 N N . GLY A 1 93 ? -9.031 -11.127 13.512 1.00 91.62 93 GLY A N 1
ATOM 725 C CA . GLY A 1 93 ? -10.359 -11.427 12.989 1.00 91.62 93 GLY A CA 1
ATOM 726 C C . GLY A 1 93 ? -11.035 -10.229 12.323 1.00 91.62 93 GLY A C 1
ATOM 727 O O . GLY A 1 93 ? -10.601 -9.082 12.440 1.00 91.62 93 GLY A O 1
ATOM 728 N N . ALA A 1 94 ? -12.121 -10.517 11.605 1.00 90.50 94 ALA A N 1
ATOM 729 C CA . ALA A 1 94 ? -13.004 -9.503 11.036 1.00 90.50 94 ALA A CA 1
ATOM 730 C C . ALA A 1 94 ? -13.883 -8.859 12.128 1.00 90.50 94 ALA A C 1
ATOM 732 O O . ALA A 1 94 ? -14.201 -9.525 13.121 1.00 90.50 94 ALA A O 1
ATOM 733 N N . PRO A 1 95 ? -14.326 -7.602 11.949 1.00 89.75 95 PRO A N 1
ATOM 734 C CA . PRO A 1 95 ? -15.186 -6.937 12.919 1.00 89.75 95 PRO A CA 1
ATOM 735 C C . PRO A 1 95 ? -16.514 -7.689 13.094 1.00 89.75 95 PRO A C 1
ATOM 737 O O . PRO A 1 95 ? -17.162 -8.101 12.130 1.00 89.75 95 PRO A O 1
ATOM 740 N N . GLY A 1 96 ? -16.934 -7.878 14.348 1.00 84.69 96 GLY A N 1
ATOM 741 C CA . GLY A 1 96 ? -18.245 -8.444 14.670 1.00 84.69 96 GLY A CA 1
ATOM 742 C C . GLY A 1 96 ? -19.387 -7.441 14.451 1.00 84.69 96 GLY A C 1
ATOM 743 O O . GLY A 1 96 ? -19.158 -6.242 14.329 1.00 84.69 96 GLY A O 1
ATOM 744 N N . LYS A 1 97 ? -20.644 -7.913 14.505 1.00 76.56 97 LYS A N 1
ATOM 745 C CA . LYS A 1 97 ? -21.877 -7.116 14.276 1.00 76.56 97 LYS A CA 1
ATOM 746 C C . LYS A 1 97 ? -22.143 -5.966 15.276 1.00 76.56 97 LYS A C 1
ATOM 748 O O . LYS A 1 97 ? -23.215 -5.374 15.235 1.00 76.56 97 LYS A O 1
ATOM 753 N N . GLY A 1 98 ? -21.219 -5.682 16.192 1.00 76.62 98 GLY A N 1
ATOM 754 C CA . GLY A 1 98 ? -21.346 -4.642 17.219 1.00 76.62 98 GLY A CA 1
ATOM 755 C C . GLY A 1 98 ? -20.243 -3.585 17.193 1.00 76.62 98 GLY A C 1
ATOM 756 O O . GLY A 1 98 ? -20.332 -2.622 17.951 1.00 76.62 98 GLY A O 1
ATOM 757 N N . LEU A 1 99 ? -19.217 -3.743 16.348 1.00 77.88 99 LEU A N 1
ATOM 758 C CA . LEU A 1 99 ? -18.337 -2.622 16.032 1.00 77.88 99 LEU A CA 1
ATOM 759 C C . LEU A 1 99 ? -19.109 -1.672 15.114 1.00 77.88 99 LEU A C 1
ATOM 761 O O . LEU A 1 99 ? -19.845 -2.135 14.247 1.00 77.88 99 LEU A O 1
ATOM 765 N N . GLY A 1 100 ? -18.986 -0.367 15.357 1.00 77.62 100 GLY A N 1
ATOM 766 C CA . GLY A 1 100 ? -19.642 0.670 14.562 1.00 77.62 100 GLY A CA 1
ATOM 767 C C . GLY A 1 100 ? -19.079 0.754 13.142 1.00 77.62 100 GLY A C 1
ATOM 768 O O . GLY A 1 100 ? -18.930 -0.245 12.446 1.00 77.62 100 GLY A O 1
ATOM 769 N N . PHE A 1 101 ? -18.770 1.964 12.688 1.00 85.44 101 PHE A N 1
ATOM 770 C CA . PHE A 1 101 ? -18.119 2.136 11.394 1.00 85.44 101 PHE A CA 1
ATOM 771 C C . PHE A 1 101 ? -16.691 1.567 11.427 1.00 85.44 101 PHE A C 1
ATOM 773 O O . PHE A 1 101 ? -15.952 1.816 12.381 1.00 85.44 101 PHE A O 1
ATOM 780 N N . VAL A 1 102 ? -16.328 0.785 10.406 1.00 91.62 102 VAL A N 1
ATOM 781 C CA . VAL A 1 102 ? -14.999 0.181 10.252 1.00 91.62 102 VAL A CA 1
ATOM 782 C C . VAL A 1 102 ? -14.506 0.431 8.830 1.00 91.62 102 VAL A C 1
ATOM 784 O O . VAL A 1 102 ? -15.182 0.067 7.869 1.00 91.62 102 VAL A O 1
ATOM 787 N N . HIS A 1 103 ? -13.318 1.013 8.704 1.00 93.44 103 HIS A N 1
ATOM 788 C CA . HIS A 1 103 ? -12.632 1.248 7.440 1.00 93.44 103 HIS A CA 1
ATOM 789 C C . HIS A 1 103 ? -11.961 -0.050 6.980 1.00 93.44 103 HIS A C 1
ATOM 791 O O . HIS A 1 103 ? -11.090 -0.590 7.662 1.00 93.44 103 HIS A O 1
ATOM 797 N N . ASP A 1 104 ? -12.361 -0.588 5.833 1.00 94.00 104 ASP A N 1
ATOM 798 C CA . ASP A 1 104 ? -11.739 -1.790 5.277 1.00 94.00 104 ASP A CA 1
ATOM 799 C C . ASP A 1 104 ? -10.601 -1.419 4.324 1.00 94.00 104 ASP A C 1
ATOM 801 O O . ASP A 1 104 ? -10.829 -1.076 3.167 1.00 94.00 104 ASP A O 1
ATOM 805 N N . LEU A 1 105 ? -9.362 -1.510 4.807 1.00 93.50 105 LEU A N 1
ATOM 806 C CA . LEU A 1 105 ? -8.174 -1.134 4.042 1.00 93.50 105 LEU A CA 1
ATOM 807 C C . LEU A 1 105 ? -7.669 -2.260 3.135 1.00 93.50 105 LEU A C 1
ATOM 809 O O . LEU A 1 105 ? -6.690 -2.085 2.416 1.00 93.50 105 LEU A O 1
ATOM 813 N N . ARG A 1 106 ? -8.281 -3.451 3.167 1.00 92.44 106 ARG A N 1
ATOM 814 C CA . ARG A 1 106 ? -7.760 -4.615 2.430 1.00 92.44 106 ARG A CA 1
ATOM 815 C C . ARG A 1 106 ? -7.769 -4.393 0.922 1.00 92.44 106 ARG A C 1
ATOM 817 O O . ARG A 1 106 ? -6.795 -4.742 0.263 1.00 92.44 106 ARG A O 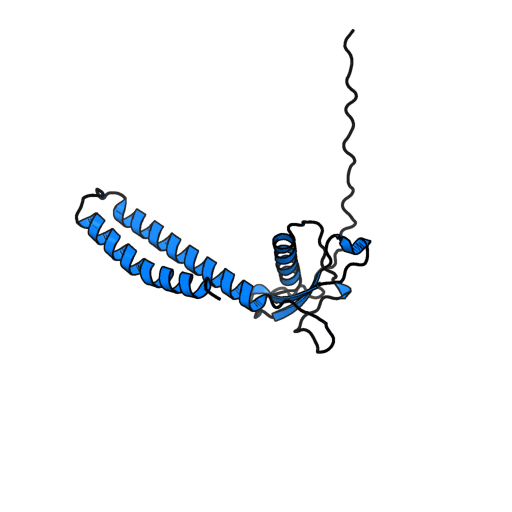1
ATOM 824 N N . ALA A 1 107 ? -8.853 -3.825 0.394 1.00 88.38 107 ALA A N 1
ATOM 825 C CA . ALA A 1 107 ? -8.972 -3.520 -1.029 1.00 88.38 107 ALA A CA 1
ATOM 826 C C . ALA A 1 107 ? -7.966 -2.443 -1.449 1.00 88.38 107 ALA A C 1
ATOM 828 O O . ALA A 1 107 ? -7.276 -2.603 -2.449 1.00 88.38 107 ALA A O 1
ATOM 829 N N . GLU A 1 108 ? -7.826 -1.404 -0.633 1.00 89.38 108 GLU A N 1
ATOM 830 C CA . GLU A 1 108 ? -6.936 -0.286 -0.921 1.00 89.38 108 GLU A CA 1
ATOM 831 C C . GLU A 1 108 ? -5.462 -0.696 -0.897 1.00 89.38 108 GLU A C 1
ATOM 833 O O . GLU A 1 108 ? -4.715 -0.404 -1.824 1.00 89.38 108 GLU A O 1
ATOM 838 N N . TYR A 1 109 ? -5.047 -1.496 0.085 1.00 88.50 109 TYR A N 1
ATOM 839 C CA . TYR A 1 109 ? -3.692 -2.043 0.095 1.00 88.50 109 TYR A CA 1
ATOM 840 C C . TYR A 1 109 ? -3.428 -3.045 -1.029 1.00 88.50 109 TYR A C 1
ATOM 842 O O . TYR A 1 109 ? -2.292 -3.151 -1.489 1.00 88.50 109 TYR A O 1
ATOM 850 N N . ALA A 1 110 ? -4.441 -3.795 -1.470 1.00 88.06 110 ALA A N 1
ATOM 851 C CA . ALA A 1 110 ? -4.305 -4.648 -2.646 1.00 88.06 110 ALA A CA 1
ATOM 852 C C . ALA A 1 110 ? -4.135 -3.809 -3.923 1.00 88.06 110 ALA A C 1
ATOM 854 O O . ALA A 1 110 ? -3.300 -4.147 -4.758 1.00 88.06 110 ALA A O 1
ATOM 855 N N . ARG A 1 111 ? -4.876 -2.699 -4.039 1.00 87.12 111 ARG A N 1
ATOM 856 C CA . ARG A 1 111 ? -4.759 -1.725 -5.130 1.00 87.12 111 ARG A CA 1
ATOM 857 C C . ARG A 1 111 ? -3.374 -1.085 -5.150 1.00 87.12 111 ARG A C 1
ATOM 859 O O . ARG A 1 111 ? -2.713 -1.125 -6.180 1.00 87.12 111 ARG A O 1
ATOM 866 N N . GLN A 1 112 ? -2.908 -0.575 -4.011 1.00 87.38 112 GLN A N 1
ATOM 867 C CA . GLN A 1 112 ? -1.587 0.039 -3.892 1.00 87.38 112 GLN A CA 1
ATOM 868 C C . GLN A 1 112 ? -0.473 -0.947 -4.242 1.00 87.38 112 GLN A C 1
ATOM 870 O O . GLN A 1 112 ? 0.372 -0.633 -5.068 1.00 87.38 112 GLN A O 1
ATOM 875 N N . LYS A 1 113 ? -0.529 -2.177 -3.716 1.00 87.81 113 LYS A N 1
ATOM 876 C CA . LYS A 1 113 ? 0.435 -3.216 -4.086 1.00 87.81 113 LYS A CA 1
ATOM 877 C C . LYS A 1 113 ? 0.429 -3.506 -5.589 1.00 87.81 113 LYS A C 1
ATOM 879 O O . LYS A 1 113 ? 1.489 -3.650 -6.178 1.00 87.81 113 LYS A O 1
ATOM 884 N N . ALA A 1 114 ? -0.746 -3.593 -6.211 1.00 86.94 114 ALA A N 1
ATOM 885 C CA . ALA A 1 114 ? -0.832 -3.815 -7.650 1.00 86.94 114 ALA A CA 1
ATOM 886 C C . ALA A 1 114 ? -0.225 -2.649 -8.450 1.00 86.94 114 ALA A C 1
ATOM 888 O O . ALA A 1 114 ? 0.362 -2.882 -9.501 1.00 86.94 114 ALA A O 1
ATOM 889 N N . LEU A 1 115 ? -0.353 -1.409 -7.969 1.00 85.88 115 LEU A N 1
ATOM 890 C CA . LEU A 1 115 ? 0.293 -0.243 -8.574 1.00 85.88 115 LEU A CA 1
ATOM 891 C C . LEU A 1 115 ? 1.816 -0.262 -8.381 1.00 85.88 115 LEU A C 1
ATOM 893 O O . LEU A 1 115 ? 2.533 0.015 -9.338 1.00 85.88 115 LEU A O 1
ATOM 897 N N . ASP A 1 116 ? 2.302 -0.639 -7.198 1.00 87.19 116 ASP A N 1
ATOM 898 C CA . ASP A 1 116 ? 3.736 -0.785 -6.919 1.00 87.19 116 ASP A CA 1
ATOM 899 C C . ASP A 1 116 ? 4.357 -1.886 -7.802 1.00 87.19 116 ASP A C 1
ATOM 901 O O . ASP A 1 116 ? 5.346 -1.643 -8.488 1.00 87.19 116 ASP A O 1
ATOM 905 N N . ASP A 1 117 ? 3.713 -3.057 -7.893 1.00 88.62 117 ASP A N 1
ATOM 906 C CA . ASP A 1 117 ? 4.154 -4.171 -8.746 1.00 88.62 117 ASP A CA 1
ATOM 907 C C . ASP A 1 117 ? 4.198 -3.764 -10.240 1.00 88.62 117 ASP A C 1
ATOM 909 O O . ASP A 1 117 ? 5.026 -4.263 -11.008 1.00 88.62 117 ASP A O 1
ATOM 913 N N . LEU A 1 118 ? 3.298 -2.874 -10.683 1.00 89.50 118 LEU A N 1
ATOM 914 C CA . LEU A 1 118 ? 3.308 -2.312 -12.040 1.00 89.50 118 LEU A CA 1
ATOM 915 C C . LEU A 1 118 ? 4.434 -1.295 -12.239 1.00 89.50 118 LEU A C 1
ATOM 917 O O . LEU A 1 118 ? 5.037 -1.263 -13.313 1.00 89.50 118 LEU A O 1
ATOM 921 N N . ALA A 1 119 ? 4.706 -0.464 -11.233 1.00 86.75 119 ALA A N 1
ATOM 922 C CA . ALA A 1 119 ? 5.798 0.500 -11.266 1.00 86.75 119 ALA A CA 1
ATOM 923 C C . ALA A 1 119 ? 7.160 -0.207 -11.345 1.00 86.75 119 ALA A C 1
ATOM 925 O O . ALA A 1 119 ? 7.995 0.192 -12.156 1.00 86.75 119 ALA A O 1
ATOM 926 N N . ASP A 1 120 ? 7.343 -1.294 -10.592 1.00 90.88 120 ASP A N 1
ATOM 927 C CA . ASP A 1 120 ? 8.551 -2.124 -10.637 1.00 90.88 120 ASP A CA 1
ATOM 928 C C . ASP A 1 120 ? 8.744 -2.756 -12.026 1.00 90.88 120 ASP A C 1
ATOM 930 O O . ASP A 1 120 ? 9.812 -2.629 -12.624 1.00 90.88 120 ASP A O 1
ATOM 934 N N . GLN A 1 121 ? 7.692 -3.348 -12.606 1.00 91.00 121 GLN A N 1
ATOM 935 C CA . GLN A 1 121 ? 7.742 -3.890 -13.975 1.00 91.00 121 GLN A CA 1
ATOM 936 C C . GLN A 1 121 ? 8.078 -2.815 -15.017 1.00 91.00 121 GLN A C 1
ATOM 938 O O . GLN A 1 121 ? 8.827 -3.066 -15.962 1.00 91.00 121 GLN A O 1
ATOM 943 N N . ALA A 1 122 ? 7.532 -1.607 -14.866 1.00 88.81 122 ALA A N 1
ATOM 944 C CA . ALA A 1 122 ? 7.846 -0.498 -15.758 1.00 88.81 122 ALA A CA 1
ATOM 945 C C .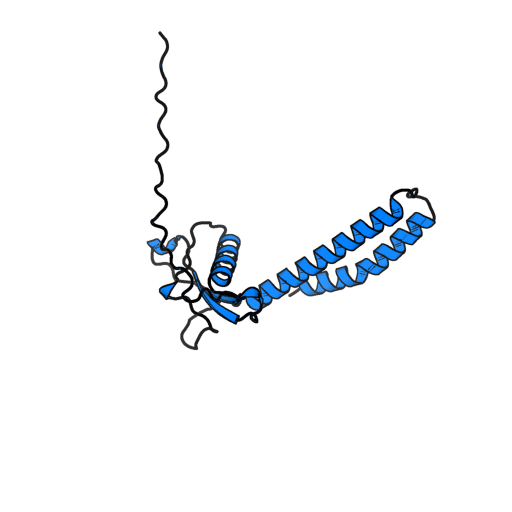 ALA A 1 122 ? 9.311 -0.050 -15.616 1.00 88.81 122 ALA A C 1
ATOM 947 O O . ALA A 1 122 ? 9.952 0.239 -16.626 1.00 88.81 122 ALA A O 1
ATOM 948 N N . ALA A 1 123 ? 9.851 -0.029 -14.393 1.00 90.69 123 ALA A N 1
ATOM 949 C CA . ALA A 1 123 ? 11.256 0.278 -14.144 1.00 90.69 123 ALA A CA 1
ATOM 950 C C . ALA A 1 123 ? 12.186 -0.762 -14.793 1.00 90.69 123 ALA A C 1
ATOM 952 O O . ALA A 1 123 ? 13.123 -0.383 -15.491 1.00 90.69 123 ALA A O 1
ATOM 953 N N . GLU A 1 124 ? 11.875 -2.057 -14.672 1.00 92.88 124 GLU A N 1
ATOM 954 C CA . GLU A 1 124 ? 12.641 -3.132 -15.322 1.00 92.88 124 GLU A CA 1
ATOM 955 C C . GLU A 1 124 ? 12.658 -3.003 -16.858 1.00 92.88 124 GLU A C 1
ATOM 957 O O . GLU A 1 124 ? 13.689 -3.238 -17.497 1.00 92.88 124 GLU A O 1
ATOM 962 N N . LEU A 1 125 ? 11.538 -2.598 -17.472 1.00 91.06 125 LEU A N 1
ATOM 963 C CA . LEU A 1 125 ? 11.475 -2.350 -18.918 1.00 91.06 125 LEU A CA 1
ATOM 964 C C . LEU A 1 125 ? 12.341 -1.159 -19.342 1.00 91.06 125 LEU A C 1
ATOM 966 O O . LEU A 1 125 ? 12.989 -1.218 -20.388 1.00 91.06 125 LEU A O 1
ATOM 970 N N . VAL A 1 126 ? 12.363 -0.090 -18.542 1.00 90.75 126 VAL A N 1
ATOM 971 C CA . VAL A 1 126 ? 13.219 1.081 -18.785 1.00 90.75 126 VAL A CA 1
ATOM 972 C C . VAL A 1 126 ? 14.694 0.699 -18.675 1.00 90.75 126 VAL A C 1
ATOM 974 O O . VAL A 1 126 ? 15.475 1.041 -19.563 1.00 90.75 126 VAL A O 1
ATOM 977 N N . ASP A 1 127 ? 15.067 -0.065 -17.649 1.00 93.31 127 ASP A N 1
ATOM 978 C CA . ASP A 1 127 ? 16.438 -0.547 -17.463 1.00 93.31 127 ASP A CA 1
ATOM 979 C C . ASP A 1 127 ? 16.881 -1.459 -18.615 1.00 93.31 127 ASP A C 1
ATOM 981 O O . ASP A 1 127 ? 17.993 -1.317 -19.127 1.00 93.31 127 ASP A O 1
ATOM 985 N N . THR A 1 128 ? 15.995 -2.346 -19.077 1.00 92.38 128 THR A N 1
ATOM 986 C CA . THR A 1 128 ? 16.251 -3.214 -20.238 1.00 92.38 128 THR A CA 1
ATOM 987 C C . THR A 1 128 ? 16.454 -2.389 -21.508 1.00 92.38 128 THR A C 1
ATOM 989 O O . THR A 1 128 ? 17.449 -2.567 -22.204 1.00 92.38 128 THR A O 1
ATOM 992 N N . PHE A 1 129 ? 15.564 -1.429 -21.782 1.00 92.44 129 PHE A N 1
ATOM 993 C CA . PHE A 1 129 ? 15.697 -0.543 -22.939 1.00 92.44 129 PHE A CA 1
ATOM 994 C C . PHE A 1 129 ? 17.005 0.255 -22.902 1.00 92.44 129 PHE A C 1
ATOM 996 O O . PHE A 1 129 ? 17.689 0.372 -23.920 1.00 92.44 129 PHE A O 1
ATOM 1003 N N . HIS A 1 130 ? 17.384 0.789 -21.740 1.00 93.00 130 HIS A N 1
ATOM 1004 C CA . HIS A 1 130 ? 18.652 1.494 -21.588 1.00 93.00 130 HIS A CA 1
ATOM 1005 C C . HIS A 1 130 ? 19.848 0.576 -21.829 1.00 93.00 130 HIS A C 1
ATOM 1007 O O . HIS A 1 130 ? 20.774 0.974 -22.535 1.00 93.00 130 HIS A O 1
ATOM 1013 N N . ALA A 1 131 ? 19.831 -0.648 -21.302 1.00 92.31 131 ALA A N 1
ATOM 1014 C CA . ALA A 1 131 ? 20.890 -1.623 -21.544 1.00 92.31 131 ALA A CA 1
ATOM 1015 C C . ALA A 1 131 ? 21.021 -1.962 -23.041 1.00 92.31 131 ALA A C 1
ATOM 1017 O O . ALA A 1 131 ? 22.132 -1.953 -23.572 1.00 92.31 131 ALA A O 1
ATOM 1018 N N . ASP A 1 132 ? 19.899 -2.167 -23.732 1.00 89.81 132 ASP A N 1
ATOM 1019 C CA . ASP A 1 132 ? 19.866 -2.518 -25.157 1.00 89.81 132 ASP A CA 1
ATOM 1020 C C . ASP A 1 132 ? 20.275 -1.355 -26.074 1.00 89.81 132 ASP A C 1
ATOM 1022 O O . ASP A 1 132 ? 20.771 -1.573 -27.180 1.00 89.81 132 ASP A O 1
ATOM 1026 N N . THR A 1 133 ? 20.091 -0.111 -25.624 1.00 93.25 133 THR A N 1
ATOM 1027 C CA . THR A 1 133 ? 20.371 1.090 -26.425 1.00 93.25 133 THR A CA 1
ATOM 1028 C C . THR A 1 133 ? 21.621 1.866 -26.014 1.00 93.25 133 THR A C 1
ATOM 1030 O O . THR A 1 133 ? 21.960 2.829 -26.695 1.00 93.25 133 THR A O 1
ATOM 1033 N N . THR A 1 134 ? 22.351 1.437 -24.976 1.00 94.19 134 THR A N 1
ATOM 1034 C CA . THR A 1 134 ? 23.499 2.172 -24.396 1.00 94.19 134 THR A CA 1
ATOM 1035 C C . THR A 1 134 ? 24.534 2.635 -25.435 1.00 94.19 134 THR A C 1
ATOM 1037 O O . THR A 1 134 ? 25.046 3.749 -25.327 1.00 94.19 134 THR A O 1
ATOM 1040 N N . ASP A 1 135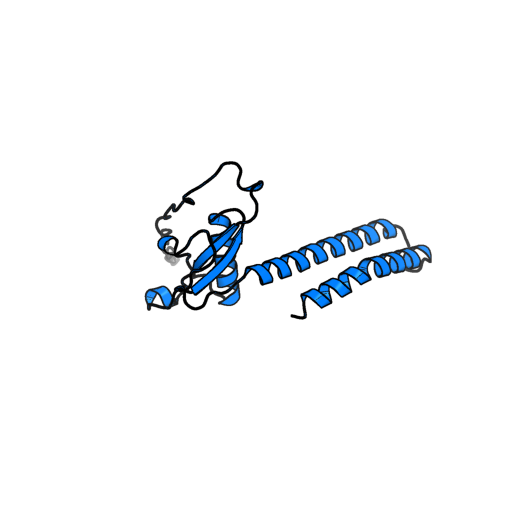 ? 24.822 1.815 -26.451 1.00 93.88 135 ASP A N 1
ATOM 1041 C CA . ASP A 1 135 ? 25.821 2.110 -27.492 1.00 93.88 135 ASP A CA 1
ATOM 1042 C C . ASP A 1 135 ? 25.204 2.508 -28.847 1.00 93.88 135 ASP A C 1
ATOM 1044 O O . ASP A 1 135 ? 25.916 2.706 -29.838 1.00 93.88 135 ASP A O 1
ATOM 1048 N N . LEU A 1 136 ? 23.876 2.616 -28.919 1.00 91.38 136 LEU A N 1
ATOM 1049 C CA . LEU A 1 136 ? 23.164 2.953 -30.146 1.00 91.38 136 LEU A CA 1
ATOM 1050 C C . LEU A 1 136 ? 22.988 4.467 -30.266 1.00 91.38 136 LEU A C 1
ATOM 1052 O O . LEU A 1 136 ? 22.687 5.165 -29.304 1.00 91.38 136 LEU A O 1
ATOM 1056 N N . ALA A 1 137 ? 23.121 4.991 -31.484 1.00 90.88 137 ALA A N 1
ATOM 1057 C CA . ALA A 1 137 ? 22.734 6.371 -31.750 1.00 90.88 137 ALA A CA 1
ATOM 1058 C C . ALA A 1 137 ? 21.201 6.492 -31.764 1.00 90.88 137 ALA A C 1
ATOM 1060 O O . ALA A 1 137 ? 20.545 5.710 -32.453 1.00 90.88 137 ALA A O 1
ATOM 1061 N N . ASP A 1 138 ? 20.640 7.518 -31.122 1.00 87.38 138 ASP A N 1
ATOM 1062 C CA . ASP A 1 138 ? 19.186 7.759 -31.033 1.00 87.38 138 ASP A CA 1
ATOM 1063 C C . ASP A 1 138 ? 18.463 7.750 -32.394 1.00 87.38 138 ASP A C 1
ATOM 1065 O O . ASP A 1 138 ? 17.304 7.355 -32.507 1.00 87.38 138 ASP A O 1
ATOM 1069 N N . GLN A 1 139 ? 19.148 8.200 -33.451 1.00 89.25 139 GLN A N 1
ATOM 1070 C CA . GLN A 1 139 ? 18.611 8.280 -34.817 1.00 89.25 139 GLN A CA 1
ATOM 1071 C C . GLN A 1 139 ? 18.789 6.983 -35.619 1.00 89.25 139 GLN A C 1
ATOM 1073 O O . GLN A 1 139 ? 18.401 6.920 -36.787 1.00 89.25 139 GLN A O 1
ATOM 1078 N N . SER A 1 140 ? 19.421 5.964 -35.035 1.00 93.69 140 SER A N 1
ATOM 1079 C CA . SER A 1 140 ? 19.633 4.684 -35.700 1.00 93.69 140 SER A CA 1
ATOM 1080 C C . SER A 1 140 ? 18.323 3.908 -35.830 1.00 93.69 140 SER A C 1
ATOM 1082 O O . SER A 1 140 ? 17.412 4.006 -35.005 1.00 93.69 140 SER A O 1
ATOM 1084 N N . GLN A 1 141 ? 18.237 3.096 -36.882 1.00 93.19 141 GLN A N 1
ATOM 1085 C CA . GLN A 1 141 ? 17.097 2.207 -37.088 1.00 93.19 141 GLN A CA 1
ATOM 1086 C C . GLN A 1 141 ? 16.990 1.150 -35.974 1.00 93.19 141 GLN A C 1
ATOM 1088 O O . GLN A 1 141 ? 15.886 0.749 -35.621 1.00 93.19 141 GLN A O 1
ATOM 1093 N N . GLU A 1 142 ? 18.125 0.738 -35.406 1.00 91.19 142 GLU A N 1
ATOM 1094 C CA . GLU A 1 142 ? 18.213 -0.216 -34.295 1.00 91.19 142 GLU A CA 1
ATOM 1095 C C . GLU A 1 142 ? 17.643 0.385 -33.004 1.00 91.19 142 GLU A C 1
ATOM 1097 O O . GLU A 1 142 ? 16.801 -0.241 -32.365 1.00 91.19 142 GLU A O 1
ATOM 1102 N N . HIS A 1 143 ? 17.987 1.638 -32.684 1.00 93.25 143 HIS A N 1
ATOM 1103 C CA . HIS A 1 143 ? 17.390 2.362 -31.558 1.00 93.25 143 HIS A CA 1
ATOM 1104 C C . HIS A 1 143 ? 15.873 2.544 -31.741 1.00 93.25 143 HIS A C 1
ATOM 1106 O O . HIS A 1 143 ? 15.096 2.328 -30.813 1.00 93.25 143 HIS A O 1
ATOM 1112 N N . ALA A 1 144 ? 15.422 2.899 -32.951 1.00 91.56 144 ALA A N 1
ATOM 1113 C CA . ALA A 1 144 ? 13.994 3.039 -33.247 1.00 91.56 144 ALA A CA 1
ATOM 1114 C C . ALA A 1 144 ? 13.221 1.713 -33.100 1.00 91.56 144 ALA A C 1
ATOM 1116 O O . ALA A 1 144 ? 12.080 1.724 -32.635 1.00 91.56 144 ALA A O 1
ATOM 1117 N N . ALA A 1 145 ? 13.831 0.583 -33.472 1.00 91.81 145 ALA A N 1
ATOM 1118 C CA . ALA A 1 145 ? 13.249 -0.742 -33.278 1.00 91.81 145 ALA A CA 1
ATOM 1119 C C . ALA A 1 145 ? 13.162 -1.108 -31.787 1.00 91.81 145 ALA A C 1
ATOM 1121 O O . ALA A 1 145 ? 12.083 -1.464 -31.320 1.00 91.81 145 ALA A O 1
ATOM 1122 N N . ALA A 1 146 ? 14.247 -0.916 -31.027 1.00 89.88 146 ALA A N 1
ATOM 1123 C CA . ALA A 1 146 ? 14.264 -1.145 -29.581 1.00 89.88 146 ALA A CA 1
ATOM 1124 C C . ALA A 1 146 ? 13.208 -0.295 -28.849 1.00 89.88 146 ALA A C 1
ATOM 1126 O O . ALA A 1 146 ? 12.503 -0.786 -27.969 1.00 89.88 146 ALA A O 1
ATOM 1127 N N . LEU A 1 147 ? 13.031 0.967 -29.258 1.00 91.38 147 LEU A N 1
ATOM 1128 C CA . LEU A 1 147 ? 12.005 1.847 -28.698 1.00 91.38 147 LEU A CA 1
ATOM 1129 C C . LEU A 1 147 ? 10.584 1.355 -29.009 1.00 91.38 147 LEU A C 1
ATOM 1131 O O . LEU A 1 147 ? 9.704 1.430 -28.147 1.00 91.38 147 LEU A O 1
ATOM 1135 N N . ALA A 1 148 ? 10.339 0.861 -30.225 1.00 91.50 148 ALA A N 1
ATOM 1136 C CA . ALA A 1 148 ? 9.043 0.304 -30.603 1.00 91.50 148 ALA A CA 1
ATOM 1137 C C . ALA A 1 148 ? 8.711 -0.957 -29.786 1.00 91.50 148 ALA A C 1
ATOM 1139 O O . ALA A 1 148 ? 7.589 -1.078 -29.289 1.00 91.50 148 ALA A O 1
ATOM 1140 N N . ASP A 1 149 ? 9.689 -1.842 -29.583 1.00 90.00 149 ASP A N 1
ATOM 1141 C CA . ASP A 1 149 ? 9.528 -3.075 -28.805 1.00 90.00 149 ASP A CA 1
ATOM 1142 C C . ASP A 1 149 ? 9.303 -2.786 -27.311 1.00 90.00 149 ASP A C 1
ATOM 1144 O O . ASP A 1 149 ? 8.394 -3.354 -26.692 1.00 90.00 149 ASP A O 1
ATOM 1148 N N . ALA A 1 150 ? 10.057 -1.841 -26.739 1.00 89.38 150 ALA A N 1
ATOM 1149 C CA . ALA A 1 150 ? 9.852 -1.369 -25.370 1.00 89.38 150 ALA A CA 1
ATOM 1150 C C . ALA A 1 150 ? 8.461 -0.736 -25.197 1.00 89.38 150 ALA A C 1
ATOM 1152 O O . ALA A 1 150 ? 7.746 -1.046 -24.244 1.00 89.38 150 ALA A O 1
ATOM 1153 N N . SER A 1 151 ? 8.025 0.088 -26.158 1.00 90.06 151 SER A N 1
ATOM 1154 C CA . SER A 1 151 ? 6.695 0.716 -26.141 1.00 90.06 151 SER A CA 1
ATOM 1155 C C . SER A 1 151 ? 5.570 -0.318 -26.216 1.00 90.06 151 SER A C 1
ATOM 1157 O O . SER A 1 151 ? 4.578 -0.214 -25.494 1.00 90.06 151 SER A O 1
ATOM 1159 N N . TYR A 1 152 ? 5.726 -1.338 -27.064 1.00 91.81 152 TYR A N 1
ATOM 1160 C CA . TYR A 1 152 ? 4.775 -2.442 -27.167 1.00 91.81 152 TYR A CA 1
ATOM 1161 C C . TYR A 1 152 ? 4.687 -3.235 -25.854 1.00 91.81 152 TYR A C 1
ATOM 1163 O O . TYR A 1 152 ? 3.588 -3.563 -25.408 1.00 91.81 152 TYR A O 1
ATOM 1171 N N . SER A 1 153 ? 5.828 -3.482 -25.207 1.00 90.38 153 SER A N 1
ATOM 1172 C CA . SER A 1 153 ? 5.914 -4.214 -23.936 1.00 90.38 153 SER A CA 1
ATOM 1173 C C . SER A 1 153 ? 5.363 -3.418 -22.747 1.00 90.38 153 SER A C 1
ATOM 1175 O O . SER A 1 153 ? 4.759 -3.999 -21.848 1.00 90.38 153 SER A O 1
ATOM 1177 N N . ALA A 1 154 ? 5.505 -2.090 -22.757 1.00 89.31 154 ALA A N 1
ATOM 1178 C CA . ALA A 1 154 ? 4.987 -1.209 -21.712 1.00 89.31 154 ALA A CA 1
ATOM 1179 C C . ALA A 1 154 ? 3.469 -0.967 -21.817 1.00 89.31 154 ALA A C 1
ATOM 1181 O O . ALA A 1 154 ? 2.811 -0.692 -20.813 1.00 89.31 154 ALA A O 1
ATOM 1182 N N . TRP A 1 155 ? 2.882 -1.077 -23.014 1.00 90.25 155 TRP A N 1
ATOM 1183 C CA . TRP A 1 155 ? 1.472 -0.738 -23.243 1.00 90.25 155 TRP A CA 1
ATOM 1184 C C . TRP A 1 155 ? 0.471 -1.512 -22.358 1.00 90.25 155 TRP A C 1
ATOM 1186 O O . TRP A 1 155 ? -0.427 -0.882 -21.791 1.00 90.25 155 TRP A O 1
ATOM 1196 N N . PRO A 1 156 ? 0.605 -2.838 -22.148 1.00 92.25 156 PRO A N 1
ATOM 1197 C CA . PRO A 1 156 ? -0.244 -3.568 -21.208 1.00 92.25 156 PRO A CA 1
ATOM 1198 C C . PRO A 1 156 ? -0.160 -3.050 -19.766 1.00 92.25 156 PRO A C 1
ATOM 1200 O O . PRO A 1 156 ? -1.186 -3.016 -19.088 1.00 92.25 156 PRO A O 1
ATOM 1203 N N . LEU A 1 157 ? 1.021 -2.614 -19.309 1.00 89.94 157 LEU A N 1
ATOM 1204 C CA . LEU A 1 157 ? 1.207 -2.066 -17.959 1.00 89.94 157 LEU A CA 1
ATOM 1205 C C . LEU A 1 157 ? 0.446 -0.747 -17.796 1.00 89.94 157 LEU A C 1
ATOM 1207 O O . LEU A 1 157 ? -0.222 -0.545 -16.786 1.00 89.94 157 LEU A O 1
ATOM 1211 N N . VAL A 1 158 ? 0.463 0.112 -18.822 1.00 86.00 158 VAL A N 1
ATOM 1212 C CA . VAL A 1 158 ? -0.301 1.373 -18.843 1.00 86.00 158 VAL A CA 1
ATOM 1213 C C . VAL A 1 158 ? -1.806 1.114 -18.744 1.00 86.00 158 VAL A C 1
ATOM 1215 O O . VAL A 1 158 ? -2.502 1.784 -17.983 1.00 86.00 158 VAL A O 1
ATOM 1218 N N . LEU A 1 159 ? -2.320 0.119 -19.476 1.00 89.81 159 LEU A N 1
ATOM 1219 C CA . LEU A 1 159 ? -3.736 -0.255 -19.406 1.00 89.81 159 LEU A CA 1
ATOM 1220 C C . LEU A 1 159 ? -4.122 -0.792 -18.020 1.00 89.81 159 LEU A C 1
ATOM 1222 O O . LEU A 1 159 ? -5.202 -0.475 -17.523 1.00 89.81 159 LEU A O 1
ATOM 1226 N N . GLN A 1 160 ? -3.251 -1.586 -17.392 1.00 87.19 160 GLN A N 1
ATOM 1227 C CA . GLN A 1 160 ? -3.482 -2.111 -16.044 1.00 87.1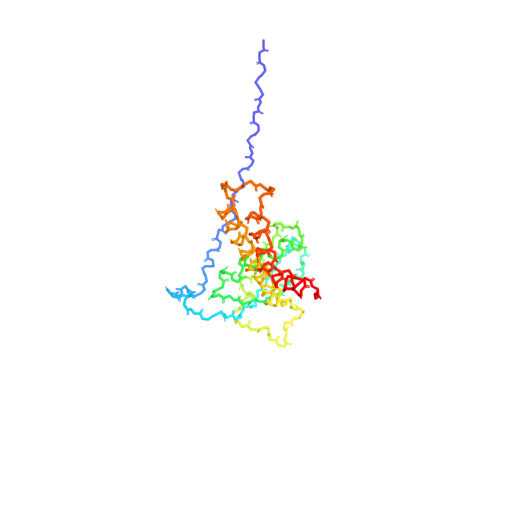9 160 GLN A CA 1
ATOM 1228 C C . GLN A 1 160 ? -3.406 -1.012 -14.978 1.00 87.19 160 GLN A C 1
ATOM 1230 O O . GLN A 1 160 ? -4.257 -0.975 -14.091 1.00 87.19 160 GLN A O 1
ATOM 1235 N N . ALA A 1 161 ? -2.462 -0.076 -15.095 1.00 84.75 161 ALA A N 1
ATOM 1236 C CA . ALA A 1 161 ? -2.372 1.078 -14.205 1.00 84.75 161 ALA A CA 1
ATOM 1237 C C . ALA A 1 161 ? -3.643 1.937 -14.284 1.00 84.75 161 ALA A C 1
ATOM 1239 O O . ALA A 1 161 ? -4.241 2.244 -13.257 1.00 84.75 161 ALA A O 1
ATOM 1240 N N . ALA A 1 162 ? -4.126 2.229 -15.497 1.00 83.94 162 ALA A N 1
ATOM 1241 C CA . ALA A 1 162 ? -5.371 2.970 -15.698 1.00 83.94 162 ALA A CA 1
ATOM 1242 C C . ALA A 1 162 ? -6.600 2.253 -15.107 1.00 83.94 162 ALA A C 1
ATOM 1244 O O . ALA A 1 162 ? -7.504 2.904 -14.587 1.00 83.94 162 ALA A O 1
ATOM 1245 N N . ALA A 1 163 ? -6.637 0.918 -15.156 1.00 85.44 163 ALA A N 1
ATOM 1246 C CA . ALA A 1 163 ? -7.706 0.137 -14.535 1.00 85.44 163 ALA A CA 1
ATOM 1247 C C . ALA A 1 163 ? -7.658 0.171 -12.995 1.00 85.44 163 ALA A C 1
ATOM 1249 O O . ALA A 1 163 ? -8.708 0.108 -12.359 1.00 85.44 163 ALA A O 1
ATOM 1250 N N . ASN A 1 164 ? -6.465 0.291 -12.405 1.00 80.75 164 ASN A N 1
ATOM 1251 C CA . ASN A 1 164 ? -6.255 0.339 -10.953 1.00 80.75 164 ASN A CA 1
ATOM 1252 C C . ASN A 1 164 ? -6.393 1.752 -10.350 1.00 80.75 164 ASN A C 1
ATOM 1254 O O . ASN A 1 164 ? -6.566 1.882 -9.137 1.00 80.75 164 ASN A O 1
ATOM 1258 N N . ASP A 1 165 ? -6.307 2.803 -11.168 1.00 73.81 165 ASP A N 1
ATOM 1259 C CA . ASP A 1 165 ? -6.445 4.204 -10.737 1.00 73.81 165 ASP A CA 1
ATOM 1260 C C . ASP A 1 165 ? -7.904 4.714 -10.806 1.00 73.81 165 ASP A C 1
ATOM 1262 O O . ASP A 1 165 ? -8.255 5.720 -10.197 1.00 73.81 165 ASP A O 1
ATOM 1266 N N . GLY A 1 166 ? -8.779 4.009 -11.536 1.00 59.22 166 GLY A N 1
ATOM 1267 C CA . GLY A 1 166 ? -10.145 4.437 -11.868 1.00 59.22 166 GLY A CA 1
ATOM 1268 C C . GLY A 1 166 ? -11.288 3.793 -11.073 1.00 59.22 166 GLY A C 1
ATOM 1269 O O . GLY A 1 166 ? -12.325 3.500 -11.675 1.00 59.22 166 GLY A O 1
ATOM 1270 N N . SER A 1 167 ? -11.126 3.558 -9.766 1.00 45.38 167 SER A N 1
ATOM 1271 C CA . SER A 1 167 ? -12.199 3.069 -8.872 1.00 45.38 167 SER A CA 1
ATOM 1272 C C . SER A 1 167 ? -12.696 4.134 -7.905 1.00 45.38 167 SER A C 1
ATOM 1274 O O . SER A 1 167 ? -11.851 4.610 -7.116 1.00 45.38 167 SER A O 1
#

Secondary structure (DSSP, 8-state):
--------PPP--PPP-------S---TTGGGSPPEEEEEEEE-GGGGTTPPPEEEEEEESSHHHHHHHHHHHHHHHTT-S--EE-TTT-EESPPPTT--S-EE-HHHHHHHHHHHHHHHHHHHHHHHHHHHHTTS-TTSHHHHHHHHHHHHHHHHHHHHHHHHH--

pLDDT: mean 81.27, std 17.21, range [39.53, 96.69]